Protein AF-A0A383DFW1-F1 (afdb_monomer_lite)

Structure (mmCIF, N/CA/C/O backbone):
data_AF-A0A383DFW1-F1
#
_entry.id   AF-A0A383DFW1-F1
#
loop_
_atom_site.group_PDB
_atom_site.id
_atom_site.type_symbol
_atom_site.label_atom_id
_atom_site.label_alt_id
_atom_site.label_comp_id
_atom_site.label_asym_id
_atom_site.label_entity_id
_atom_site.label_seq_id
_atom_site.pdbx_PDB_ins_code
_atom_site.Cartn_x
_atom_site.Cartn_y
_atom_site.Cartn_z
_atom_site.occupancy
_atom_site.B_iso_or_equiv
_atom_site.auth_seq_id
_atom_site.auth_comp_id
_atom_site.auth_asym_id
_atom_site.auth_atom_id
_atom_site.pdbx_PDB_model_num
ATOM 1 N N . MET A 1 1 ? 13.001 45.064 17.800 1.00 49.44 1 MET A N 1
ATOM 2 C CA . MET A 1 1 ? 13.868 43.874 17.621 1.00 49.44 1 MET A CA 1
ATOM 3 C C . MET A 1 1 ? 13.213 42.557 18.086 1.00 49.44 1 MET A C 1
ATOM 5 O O . MET A 1 1 ? 13.921 41.588 18.295 1.00 49.44 1 MET A O 1
ATOM 9 N N . GLN A 1 2 ? 11.878 42.470 18.219 1.00 49.81 2 GLN A N 1
ATOM 10 C CA . GLN A 1 2 ? 11.172 41.207 18.530 1.00 49.81 2 GLN A CA 1
ATOM 11 C C . GLN A 1 2 ? 10.297 40.682 17.376 1.00 49.81 2 GLN A C 1
ATOM 13 O O . GLN A 1 2 ? 9.786 39.574 17.458 1.00 49.81 2 GLN A O 1
ATOM 18 N N . LEU A 1 3 ? 10.166 41.424 16.270 1.00 45.97 3 LEU A N 1
ATOM 19 C CA . LEU A 1 3 ? 9.259 41.049 15.178 1.00 45.97 3 LEU A CA 1
ATOM 20 C C . LEU A 1 3 ? 9.854 40.054 14.160 1.00 45.97 3 LEU A C 1
ATOM 22 O O . LEU A 1 3 ? 9.130 39.556 13.310 1.00 45.97 3 LEU A O 1
ATOM 26 N N . VAL A 1 4 ? 11.155 39.746 14.236 1.00 47.62 4 VAL A N 1
ATOM 27 C CA . VAL A 1 4 ? 11.844 38.899 13.236 1.00 47.62 4 VAL A CA 1
ATOM 28 C C . VAL A 1 4 ? 11.888 37.420 13.647 1.00 47.62 4 VAL A C 1
ATOM 30 O O . VAL A 1 4 ? 12.010 36.544 12.800 1.00 47.62 4 VAL A O 1
ATOM 33 N N . ILE A 1 5 ? 11.718 37.103 14.934 1.00 46.72 5 ILE A N 1
ATOM 34 C CA . ILE A 1 5 ? 11.879 35.724 15.434 1.00 46.72 5 ILE A CA 1
ATOM 35 C C . ILE A 1 5 ? 10.632 34.855 15.165 1.00 46.72 5 ILE A C 1
ATOM 37 O O . ILE A 1 5 ? 10.719 33.631 15.186 1.00 46.72 5 ILE A O 1
ATOM 41 N N . HIS A 1 6 ? 9.477 35.448 14.839 1.00 40.78 6 HIS A N 1
ATOM 42 C CA . HIS A 1 6 ? 8.238 34.686 14.629 1.00 40.78 6 HIS A CA 1
ATOM 43 C C . HIS A 1 6 ? 8.076 34.093 13.214 1.00 40.78 6 HIS A C 1
ATOM 45 O O . HIS A 1 6 ? 7.210 33.250 13.017 1.00 40.78 6 HIS A O 1
ATOM 51 N N . LEU A 1 7 ? 8.907 34.486 12.239 1.00 44.38 7 LEU A N 1
ATOM 52 C CA . LEU A 1 7 ? 8.765 34.078 10.829 1.00 44.38 7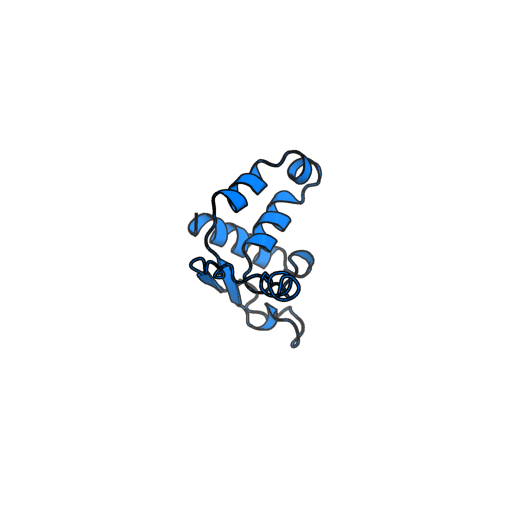 LEU A CA 1
ATOM 53 C C . LEU A 1 7 ? 9.747 32.979 10.375 1.00 44.38 7 LEU A C 1
ATOM 55 O O . LEU A 1 7 ? 9.694 32.562 9.226 1.00 44.38 7 LEU A O 1
ATOM 59 N N . ILE A 1 8 ? 10.614 32.462 11.259 1.00 45.78 8 ILE A N 1
ATOM 60 C CA . ILE A 1 8 ? 11.596 31.400 10.937 1.00 45.78 8 ILE A CA 1
ATOM 61 C C . ILE A 1 8 ? 11.289 30.120 11.735 1.00 45.78 8 ILE A C 1
ATOM 63 O O . ILE A 1 8 ? 12.142 29.546 12.409 1.00 45.78 8 ILE A O 1
ATOM 67 N N . LYS A 1 9 ? 10.027 29.687 11.714 1.00 42.56 9 LYS A N 1
ATOM 68 C CA . LYS A 1 9 ? 9.605 28.360 12.201 1.00 42.56 9 LYS A CA 1
ATOM 69 C C . LYS A 1 9 ? 8.733 27.625 11.179 1.00 42.56 9 LYS A C 1
ATOM 71 O O . LYS A 1 9 ? 7.900 26.806 11.548 1.00 42.56 9 LYS A O 1
ATOM 76 N N . GLU A 1 10 ? 8.944 27.872 9.889 1.00 47.22 10 GLU A N 1
ATOM 77 C CA . GLU A 1 10 ? 8.468 26.945 8.862 1.00 47.22 10 GLU A CA 1
ATOM 78 C C . GLU A 1 10 ? 9.424 25.744 8.779 1.00 47.22 10 GLU A C 1
ATOM 80 O O . GLU A 1 10 ? 10.501 25.800 8.196 1.00 47.22 10 GLU A O 1
ATOM 85 N N . ASN A 1 11 ? 9.029 24.679 9.482 1.00 48.66 11 ASN A N 1
ATOM 86 C CA . ASN A 1 11 ? 9.153 23.271 9.093 1.00 48.66 11 ASN A CA 1
ATOM 87 C C . ASN A 1 11 ? 10.420 22.830 8.334 1.00 48.66 11 ASN A C 1
ATOM 89 O O . ASN A 1 11 ? 10.325 22.307 7.231 1.00 48.66 11 ASN A O 1
ATOM 93 N N . ASN A 1 12 ? 11.588 22.897 8.975 1.00 47.81 12 ASN A N 1
ATOM 94 C CA . ASN A 1 12 ? 12.730 22.052 8.604 1.00 47.81 12 ASN A CA 1
ATOM 95 C C . ASN A 1 12 ? 12.883 20.896 9.604 1.00 47.81 12 ASN A C 1
ATOM 97 O O . ASN A 1 12 ? 13.904 20.759 10.278 1.00 47.81 12 ASN A O 1
ATOM 101 N N . MET A 1 13 ? 11.848 20.058 9.719 1.00 46.69 13 MET A N 1
ATOM 102 C CA . MET A 1 13 ? 12.086 18.672 10.123 1.00 46.69 13 MET A CA 1
ATOM 103 C C . MET A 1 13 ? 12.731 17.983 8.916 1.00 46.69 13 MET A C 1
ATOM 105 O O . MET A 1 13 ? 12.138 18.032 7.839 1.00 46.69 13 MET A O 1
ATOM 109 N N . PRO A 1 14 ? 13.923 17.372 9.038 1.00 49.88 14 PRO A N 1
ATOM 110 C CA . PRO A 1 14 ? 14.445 16.550 7.957 1.00 49.88 14 PRO A CA 1
ATOM 111 C C . PRO A 1 14 ? 13.401 15.474 7.645 1.00 49.88 14 PRO A C 1
ATOM 113 O O . PRO A 1 14 ? 13.025 14.711 8.540 1.00 49.88 14 PRO A O 1
ATOM 116 N N . GLU A 1 15 ? 12.898 15.438 6.406 1.00 58.59 15 GLU A N 1
ATOM 117 C CA . GLU A 1 15 ? 12.062 14.329 5.951 1.00 58.59 15 GLU A CA 1
ATOM 118 C C . GLU A 1 15 ? 12.850 13.050 6.199 1.00 58.59 15 GLU A C 1
ATOM 120 O O . GLU A 1 15 ? 13.893 12.799 5.589 1.00 58.59 15 GLU A O 1
ATOM 125 N N . THR A 1 16 ? 12.388 12.272 7.173 1.00 63.34 16 THR A N 1
ATOM 126 C CA . THR A 1 16 ? 13.011 11.001 7.500 1.00 63.34 16 THR A CA 1
ATOM 127 C C . THR A 1 16 ? 12.704 10.076 6.333 1.00 63.34 16 THR A C 1
ATOM 129 O O . THR A 1 16 ? 11.587 9.578 6.206 1.00 63.34 16 THR A O 1
ATOM 132 N N . LYS A 1 17 ? 13.668 9.921 5.422 1.00 76.06 17 LYS A N 1
ATOM 133 C CA . LYS A 1 17 ? 13.546 9.008 4.288 1.00 76.06 17 LYS A CA 1
ATOM 134 C C . LYS A 1 17 ? 13.672 7.591 4.823 1.00 76.06 17 LYS A C 1
ATOM 136 O O . LYS A 1 17 ? 14.765 7.141 5.157 1.00 76.06 17 LYS A O 1
ATOM 141 N N . PHE A 1 18 ? 12.535 6.924 4.964 1.00 84.44 18 PHE A N 1
ATOM 142 C CA . PHE A 1 18 ? 12.507 5.499 5.251 1.00 84.44 18 PHE A CA 1
ATOM 143 C C . PHE A 1 18 ? 13.060 4.737 4.042 1.00 84.44 18 PHE A C 1
ATOM 145 O O . PHE A 1 18 ? 12.884 5.212 2.917 1.00 84.44 18 PHE A O 1
ATOM 152 N N . PRO A 1 19 ? 13.718 3.583 4.244 1.00 92.06 19 PRO A N 1
ATOM 153 C CA . PRO A 1 19 ? 14.041 2.682 3.147 1.00 92.06 19 PRO A CA 1
ATOM 154 C C . PRO A 1 19 ? 12.788 2.371 2.326 1.00 92.06 19 PRO A C 1
ATOM 156 O O . PRO A 1 19 ? 11.676 2.338 2.869 1.00 92.06 19 PRO A O 1
ATOM 159 N N . THR A 1 20 ? 12.973 2.160 1.028 1.00 95.25 20 THR A N 1
ATOM 160 C CA . THR A 1 20 ? 11.895 1.871 0.085 1.00 95.25 20 THR A CA 1
ATOM 161 C C . THR A 1 20 ? 12.263 0.709 -0.820 1.00 95.25 20 THR A C 1
ATOM 163 O O . THR A 1 20 ? 13.438 0.385 -0.999 1.00 95.25 20 THR A O 1
ATOM 166 N N . GLU A 1 21 ? 11.242 0.077 -1.382 1.00 95.44 21 GLU A N 1
ATOM 167 C CA . GLU A 1 21 ? 11.377 -1.004 -2.342 1.00 95.44 21 GLU A CA 1
ATOM 168 C C . GLU A 1 21 ? 10.376 -0.822 -3.479 1.00 95.44 21 GLU A C 1
ATOM 170 O O . GLU A 1 21 ? 9.228 -0.424 -3.266 1.00 95.44 21 GLU A O 1
ATOM 175 N N . ILE A 1 22 ? 10.826 -1.102 -4.700 1.00 96.75 22 ILE A N 1
ATOM 176 C CA . ILE A 1 22 ? 9.985 -1.063 -5.892 1.00 96.75 22 ILE A CA 1
ATOM 177 C C . ILE A 1 22 ? 9.403 -2.457 -6.087 1.00 96.75 22 ILE A C 1
ATOM 179 O O . ILE A 1 22 ? 10.143 -3.420 -6.269 1.00 96.75 22 ILE A O 1
ATOM 183 N N . ILE A 1 23 ? 8.078 -2.548 -6.060 1.00 97.31 23 ILE A N 1
ATOM 184 C CA . ILE A 1 23 ? 7.342 -3.800 -6.195 1.00 97.31 23 ILE A CA 1
ATOM 185 C C . ILE A 1 23 ? 6.690 -3.852 -7.572 1.00 97.31 23 ILE A C 1
ATOM 187 O O . ILE A 1 23 ? 5.911 -2.965 -7.931 1.00 97.31 23 ILE A O 1
ATOM 191 N N . ASP A 1 24 ? 6.972 -4.914 -8.322 1.00 97.69 24 ASP A N 1
ATOM 192 C CA . ASP A 1 24 ? 6.265 -5.218 -9.564 1.00 97.69 24 ASP A CA 1
ATOM 193 C C . ASP A 1 24 ? 4.849 -5.716 -9.250 1.00 97.69 24 ASP A C 1
ATOM 195 O O . ASP A 1 24 ? 4.661 -6.671 -8.488 1.00 97.69 24 ASP A O 1
ATOM 199 N N . ILE A 1 25 ? 3.836 -5.091 -9.854 1.00 97.88 25 ILE A N 1
ATOM 200 C CA . ILE A 1 25 ? 2.443 -5.522 -9.685 1.00 97.88 25 ILE A CA 1
ATOM 201 C C . ILE A 1 25 ? 2.042 -6.541 -10.771 1.00 97.88 25 ILE A C 1
ATOM 203 O O . ILE A 1 25 ? 2.438 -6.396 -11.931 1.00 97.88 25 ILE A O 1
ATOM 207 N N . PRO A 1 26 ? 1.232 -7.569 -10.442 1.00 98.12 26 PRO A N 1
ATOM 208 C CA . PRO A 1 26 ? 0.828 -8.629 -11.370 1.00 98.12 26 PRO A CA 1
ATOM 209 C C . PRO A 1 26 ? 0.233 -8.155 -12.699 1.00 98.12 26 PRO A C 1
ATOM 211 O O . PRO A 1 26 ? 0.464 -8.783 -13.734 1.00 98.12 26 PRO A O 1
ATOM 214 N N . SER A 1 27 ? -0.528 -7.059 -12.694 1.00 97.81 27 SER A N 1
ATOM 215 C CA . SER A 1 27 ? -1.111 -6.482 -13.911 1.00 97.81 27 SER A CA 1
ATOM 216 C C . SER A 1 27 ? -0.086 -5.915 -14.888 1.00 97.81 27 SER A C 1
ATOM 218 O O . SER A 1 27 ? -0.436 -5.668 -16.043 1.00 97.81 27 SER A O 1
ATOM 220 N N . LYS A 1 28 ? 1.150 -5.662 -14.433 1.00 97.69 28 LYS A N 1
ATOM 221 C CA . LYS A 1 28 ? 2.208 -4.973 -15.187 1.00 97.69 28 LYS A CA 1
ATOM 222 C C . LYS A 1 28 ? 1.776 -3.610 -15.738 1.00 97.69 28 LYS A C 1
ATOM 224 O O . LYS A 1 28 ? 2.338 -3.135 -16.716 1.00 97.69 28 LYS A O 1
ATOM 229 N N . GLY A 1 29 ? 0.749 -3.000 -15.148 1.00 97.56 29 GLY A N 1
ATOM 230 C CA . GLY A 1 29 ? 0.249 -1.697 -15.569 1.00 97.56 29 GLY A CA 1
ATOM 231 C C . GLY A 1 29 ? -0.792 -1.724 -16.696 1.00 97.56 29 GLY A C 1
ATOM 232 O O . GLY A 1 29 ? -1.444 -0.711 -16.937 1.00 97.56 29 GLY A O 1
ATOM 233 N N . TYR A 1 30 ? -1.016 -2.871 -17.353 1.00 97.75 30 TYR A N 1
ATOM 234 C CA . TYR A 1 30 ? -1.786 -2.954 -18.607 1.00 97.75 30 TYR A CA 1
ATOM 235 C C . TYR A 1 30 ? -3.257 -2.545 -18.509 1.00 97.75 30 TYR A C 1
ATOM 237 O O . TYR A 1 30 ? -3.869 -2.191 -19.513 1.00 97.75 30 TYR A O 1
ATOM 245 N N . PHE A 1 31 ? -3.839 -2.625 -17.316 1.00 96.62 31 PHE A N 1
ATOM 246 C CA . PHE A 1 31 ? -5.261 -2.363 -17.095 1.00 96.62 31 PHE A CA 1
ATOM 247 C C . PHE A 1 31 ? -5.531 -0.982 -16.488 1.00 96.62 31 PHE A C 1
ATOM 249 O O . PHE A 1 31 ? -6.673 -0.678 -16.145 1.00 96.62 31 PHE A O 1
ATOM 256 N N . TYR A 1 32 ? -4.502 -0.144 -16.359 1.00 97.06 32 TYR A N 1
ATOM 257 C CA . TYR A 1 32 ? -4.643 1.231 -15.895 1.00 97.06 32 TYR A CA 1
ATOM 258 C C . TYR A 1 32 ? -4.616 2.208 -17.077 1.00 97.06 32 TYR A C 1
ATOM 260 O O . TYR A 1 32 ? -3.955 1.944 -18.081 1.00 97.06 32 TYR A O 1
ATOM 268 N N . PRO A 1 33 ? -5.297 3.365 -16.980 1.00 96.69 33 PRO A N 1
ATOM 269 C CA . PRO A 1 33 ? -5.179 4.418 -17.985 1.00 96.69 33 PRO A CA 1
ATOM 270 C C . PRO A 1 33 ? -3.721 4.848 -18.182 1.00 96.69 33 PRO A C 1
ATOM 272 O O . PRO A 1 33 ? -2.985 4.946 -17.206 1.00 96.69 33 PRO A O 1
ATOM 275 N N . GLU A 1 34 ? -3.328 5.222 -19.400 1.00 94.31 34 GLU A N 1
ATOM 276 C CA . GLU A 1 34 ? -1.940 5.618 -19.723 1.00 94.31 34 GLU A CA 1
ATOM 277 C C . GLU A 1 34 ? -1.404 6.776 -18.867 1.00 94.31 34 GLU A C 1
ATOM 279 O O . GLU A 1 34 ? -0.210 6.888 -18.619 1.00 94.31 34 GLU A O 1
ATOM 284 N N . LYS A 1 35 ? -2.292 7.661 -18.399 1.00 94.44 35 LYS A N 1
ATOM 285 C CA . LYS A 1 35 ? -1.927 8.788 -17.527 1.00 94.44 35 LYS A CA 1
ATOM 286 C C . LYS A 1 35 ? -1.859 8.417 -16.043 1.00 94.44 35 LYS A C 1
ATOM 288 O O . LYS A 1 35 ? -1.513 9.267 -15.225 1.00 94.44 35 LYS A O 1
ATOM 293 N N . SER A 1 36 ? -2.249 7.198 -15.681 1.00 95.75 36 SER A N 1
ATOM 294 C CA . SER A 1 36 ? -2.200 6.717 -14.304 1.00 95.75 36 SER A CA 1
ATOM 295 C C . SER A 1 36 ? -0.757 6.397 -13.911 1.00 95.75 36 SER A C 1
ATOM 297 O O . SER A 1 36 ? -0.065 5.747 -14.697 1.00 95.75 36 SER A O 1
ATOM 299 N N . PRO A 1 37 ? -0.307 6.751 -12.693 1.00 95.62 37 PRO A N 1
ATOM 300 C CA . PRO A 1 37 ? 0.986 6.296 -12.176 1.00 95.62 37 PRO A CA 1
ATOM 301 C C . PRO A 1 37 ? 1.110 4.763 -12.161 1.00 95.62 37 PRO A C 1
ATOM 303 O O . PRO A 1 37 ? 2.198 4.240 -12.350 1.00 95.62 37 PRO A O 1
ATOM 306 N N . LEU A 1 38 ? -0.007 4.038 -12.027 1.00 97.12 38 LEU A N 1
ATOM 307 C CA . LEU A 1 38 ? -0.035 2.571 -12.003 1.0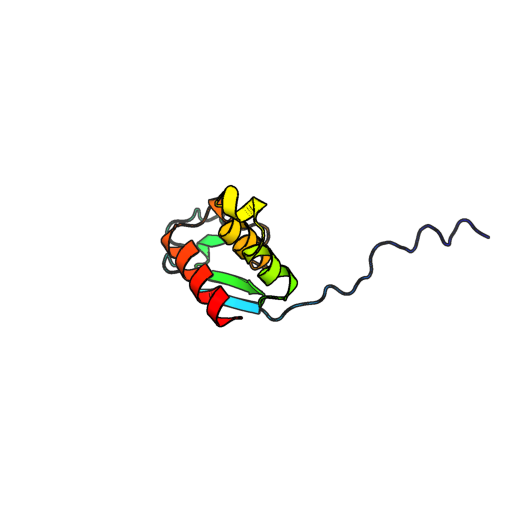0 97.12 38 LEU A CA 1
ATOM 308 C C . LEU A 1 38 ? 0.245 1.922 -13.368 1.00 97.12 38 LEU A C 1
ATOM 310 O O . LEU A 1 38 ? 0.510 0.724 -13.430 1.00 97.12 38 LEU A O 1
ATOM 314 N N . SER A 1 39 ? 0.213 2.693 -14.461 1.00 97.44 39 SER A N 1
ATOM 315 C CA . SER A 1 39 ? 0.533 2.189 -15.804 1.00 97.44 39 SER A CA 1
ATOM 316 C C . SER A 1 39 ? 2.003 1.778 -15.965 1.00 97.44 39 SER A C 1
ATOM 318 O O . SER A 1 39 ? 2.320 1.041 -16.895 1.00 97.44 39 SER A O 1
ATOM 320 N N . SER A 1 40 ? 2.890 2.182 -15.044 1.00 96.88 40 SER A N 1
ATOM 321 C CA . SER A 1 40 ? 4.289 1.731 -15.003 1.00 96.88 40 SER A CA 1
ATOM 322 C C . SER A 1 40 ? 4.435 0.233 -14.721 1.00 96.88 40 SER A C 1
ATOM 324 O O . SER A 1 40 ? 5.480 -0.341 -15.018 1.00 96.88 40 SER A O 1
ATOM 326 N N . GLY A 1 41 ? 3.420 -0.392 -14.111 1.00 97.69 41 GLY A N 1
ATOM 327 C CA . GLY A 1 41 ? 3.503 -1.767 -13.628 1.00 97.69 41 GLY A CA 1
ATOM 328 C C . GLY A 1 41 ? 4.324 -1.941 -12.353 1.00 97.69 41 GLY A C 1
ATOM 329 O O . GLY A 1 41 ? 4.583 -3.078 -11.964 1.00 97.69 41 GLY A O 1
ATOM 330 N N . THR A 1 42 ? 4.682 -0.846 -11.681 1.00 98.00 42 THR A N 1
ATOM 331 C CA . THR A 1 42 ? 5.443 -0.867 -10.429 1.00 98.00 42 THR A CA 1
ATOM 332 C C . THR A 1 42 ? 4.882 0.110 -9.402 1.00 98.00 42 THR A C 1
ATOM 334 O O . THR A 1 42 ? 4.312 1.146 -9.748 1.00 98.00 42 THR A O 1
ATOM 337 N N . VAL A 1 43 ? 5.052 -0.209 -8.120 1.00 97.94 43 VAL A N 1
ATOM 338 C CA . VAL A 1 43 ? 4.692 0.665 -6.995 1.00 97.94 43 VAL A CA 1
ATOM 339 C C . VAL A 1 43 ? 5.834 0.678 -5.990 1.00 97.94 43 VAL A C 1
ATOM 341 O O . VAL A 1 43 ? 6.312 -0.371 -5.571 1.00 97.94 43 VAL A O 1
ATOM 344 N N . GLU A 1 44 ? 6.259 1.871 -5.581 1.00 97.25 44 GLU A N 1
ATOM 345 C CA . GLU A 1 44 ? 7.261 2.036 -4.529 1.00 97.25 44 GLU A CA 1
ATOM 346 C C . GLU A 1 44 ? 6.592 2.046 -3.148 1.00 97.25 44 GLU A C 1
ATOM 348 O O . GLU A 1 44 ? 5.721 2.880 -2.862 1.00 97.25 44 GLU A O 1
ATOM 353 N N . LEU A 1 45 ? 7.013 1.123 -2.284 1.00 96.81 45 LEU A N 1
ATOM 354 C CA . LEU A 1 45 ? 6.578 1.027 -0.895 1.00 96.81 45 LEU A CA 1
ATOM 355 C C . LEU A 1 45 ? 7.727 1.391 0.041 1.00 96.81 45 LEU A C 1
ATOM 357 O O . LEU A 1 45 ? 8.856 0.947 -0.153 1.00 96.81 45 LEU A O 1
ATOM 361 N N . LYS A 1 46 ? 7.441 2.159 1.092 1.00 95.12 46 LYS A N 1
ATOM 362 C CA . LYS A 1 46 ? 8.358 2.299 2.227 1.00 95.12 46 LYS A CA 1
ATOM 363 C C . LYS A 1 46 ? 8.244 1.100 3.160 1.00 95.12 46 LYS A C 1
ATOM 365 O O . LYS A 1 46 ? 7.179 0.495 3.285 1.00 95.12 46 LYS A O 1
ATOM 370 N N . TYR A 1 47 ? 9.324 0.838 3.880 1.00 93.81 47 TYR A N 1
ATOM 371 C CA . TYR A 1 47 ? 9.344 -0.154 4.946 1.00 93.81 47 TYR A CA 1
ATOM 372 C C . TYR A 1 47 ? 8.417 0.279 6.090 1.00 93.81 47 TYR A C 1
ATOM 374 O O . TYR A 1 47 ? 8.237 1.479 6.354 1.00 93.81 47 TYR A O 1
ATOM 382 N N . MET A 1 48 ? 7.793 -0.698 6.750 1.00 93.00 48 MET A N 1
ATOM 383 C CA . MET A 1 48 ? 6.841 -0.419 7.822 1.00 93.00 48 MET A CA 1
ATOM 384 C C . MET A 1 48 ? 7.552 0.150 9.048 1.00 93.00 48 MET A C 1
ATOM 386 O O . MET A 1 48 ? 8.647 -0.258 9.425 1.00 93.00 48 MET A O 1
ATOM 390 N N . THR A 1 49 ? 6.914 1.124 9.683 1.00 92.56 49 THR A N 1
ATOM 391 C CA . THR A 1 49 ? 7.331 1.655 10.981 1.00 92.56 49 THR A CA 1
ATOM 392 C C . THR A 1 49 ? 6.389 1.148 12.067 1.00 92.56 49 THR A C 1
ATOM 394 O O . THR A 1 49 ? 5.264 0.748 11.777 1.00 92.56 49 THR A O 1
ATOM 397 N N . ALA A 1 50 ? 6.785 1.269 13.337 1.00 92.12 50 ALA A N 1
ATOM 398 C CA . ALA A 1 50 ? 5.896 0.963 14.464 1.00 92.12 50 ALA A CA 1
ATOM 399 C C . ALA A 1 50 ? 4.548 1.713 14.384 1.00 92.12 50 ALA A C 1
ATOM 401 O O . ALA A 1 50 ? 3.506 1.169 14.729 1.00 92.12 50 ALA A O 1
ATOM 402 N N . LYS A 1 51 ? 4.549 2.942 13.846 1.00 92.06 51 LYS A N 1
ATOM 403 C CA . LYS A 1 51 ? 3.327 3.729 13.641 1.00 92.06 51 LYS A CA 1
ATOM 404 C C . LYS A 1 51 ? 2.425 3.152 12.543 1.00 92.06 51 LYS A C 1
ATOM 406 O O . LYS A 1 51 ? 1.211 3.328 12.606 1.00 92.06 51 LYS A O 1
ATOM 411 N N . ASP A 1 52 ? 3.000 2.528 11.516 1.00 94.75 52 ASP A N 1
ATOM 412 C CA . ASP A 1 52 ? 2.209 1.859 10.479 1.00 94.75 52 ASP A CA 1
ATOM 413 C C . ASP A 1 52 ? 1.607 0.558 11.025 1.00 94.75 52 ASP A C 1
ATOM 415 O O . ASP A 1 52 ? 0.433 0.296 10.786 1.00 94.75 52 ASP A O 1
ATOM 419 N N . GLU A 1 53 ? 2.361 -0.199 11.826 1.00 93.00 53 GLU A N 1
ATOM 420 C CA . GLU A 1 53 ? 1.874 -1.400 12.524 1.00 93.00 53 GLU A CA 1
ATOM 421 C C . GLU A 1 53 ? 0.709 -1.096 13.481 1.00 93.00 53 GLU A C 1
ATOM 423 O O . GLU A 1 53 ? -0.286 -1.821 13.506 1.00 93.00 53 GLU A O 1
ATOM 428 N N . ASP A 1 54 ? 0.743 0.037 14.192 1.00 95.38 54 ASP A N 1
ATOM 429 C CA . ASP A 1 54 ? -0.366 0.461 15.060 1.00 95.38 54 ASP A CA 1
ATOM 430 C C . ASP A 1 54 ? -1.709 0.566 14.308 1.00 95.38 54 ASP A C 1
ATOM 432 O O . ASP A 1 54 ? -2.771 0.324 14.893 1.00 95.38 54 ASP A O 1
ATOM 436 N N . VAL A 1 55 ? -1.692 0.866 13.000 1.00 96.62 55 VAL A N 1
ATOM 437 C CA . VAL A 1 55 ? -2.902 0.913 12.156 1.00 96.62 55 VAL A CA 1
ATOM 438 C C . VAL A 1 55 ? -3.640 -0.422 12.193 1.00 96.62 55 VAL A C 1
ATOM 440 O O . VAL A 1 55 ? -4.868 -0.423 12.310 1.00 96.62 55 VAL A O 1
ATOM 443 N N . LEU A 1 56 ? -2.914 -1.545 12.161 1.00 95.50 56 LEU A N 1
ATOM 444 C CA . LEU A 1 56 ? -3.476 -2.900 12.144 1.00 95.50 56 LEU A CA 1
ATOM 445 C C . LEU A 1 56 ? -4.238 -3.257 13.424 1.00 95.50 56 LEU A C 1
ATOM 447 O O . LEU A 1 56 ? -5.066 -4.165 13.408 1.00 95.50 56 LEU A O 1
ATOM 451 N N . THR A 1 57 ? -4.015 -2.52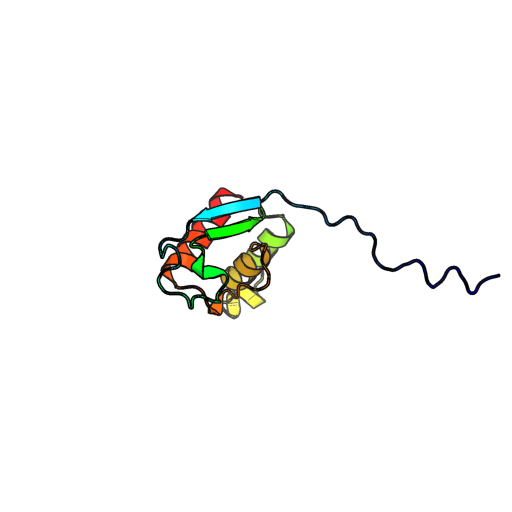3 14.514 1.00 96.75 57 THR A N 1
ATOM 452 C CA . THR A 1 57 ? -4.702 -2.727 15.801 1.00 96.75 57 THR A CA 1
ATOM 453 C C . THR A 1 57 ? -5.885 -1.775 16.017 1.00 96.75 57 THR A C 1
ATOM 455 O O . THR A 1 57 ? -6.622 -1.889 17.003 1.00 96.75 57 THR A O 1
ATOM 458 N N . SER A 1 58 ? -6.113 -0.839 15.088 1.00 98.00 58 SER A N 1
ATOM 459 C CA . SER A 1 58 ? -7.147 0.187 15.216 1.00 98.00 58 SER A CA 1
ATOM 460 C C . SER A 1 58 ? -8.559 -0.393 15.115 1.00 98.00 58 SER A C 1
ATOM 462 O O . SER A 1 58 ? -9.079 -0.639 14.025 1.0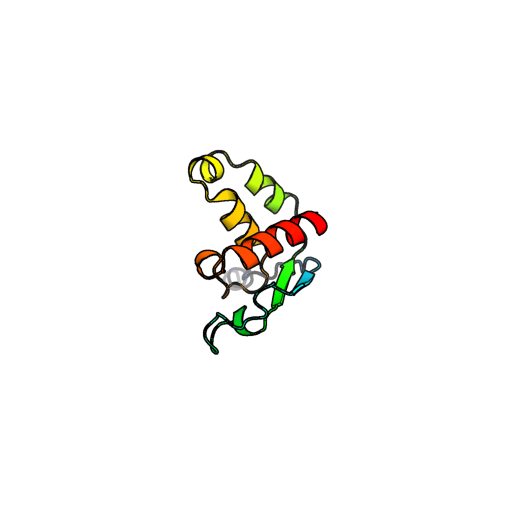0 98.00 58 SER A O 1
ATOM 464 N N . GLN A 1 59 ? -9.237 -0.511 16.259 1.00 98.06 59 GLN A N 1
ATOM 465 C CA . GLN A 1 59 ? -10.610 -1.031 16.347 1.00 98.06 59 GLN A CA 1
ATOM 466 C C . GLN A 1 59 ? -11.598 -0.281 15.438 1.00 98.06 59 GLN A C 1
ATOM 468 O O . GLN A 1 59 ? -12.459 -0.891 14.811 1.00 98.06 59 GLN A O 1
ATOM 473 N N . ASN A 1 60 ? -11.446 1.040 15.306 1.00 98.12 60 ASN A N 1
ATOM 474 C CA . ASN A 1 60 ? -12.288 1.867 14.436 1.00 98.12 60 ASN A CA 1
ATOM 475 C C . ASN A 1 60 ? -12.097 1.532 12.947 1.00 98.12 60 ASN A C 1
ATOM 477 O O . ASN A 1 60 ? -13.073 1.462 12.202 1.00 98.12 60 ASN A O 1
ATOM 481 N N . LEU A 1 61 ? -10.853 1.330 12.497 1.00 98.19 61 LEU A N 1
ATOM 482 C CA . LEU A 1 61 ? -10.569 1.002 11.095 1.00 98.19 61 LEU A CA 1
ATOM 483 C C . LEU A 1 61 ? -10.954 -0.439 10.762 1.00 98.19 61 LEU A C 1
ATOM 485 O O . LEU A 1 61 ? -11.466 -0.690 9.670 1.00 98.19 61 LEU A O 1
ATOM 489 N N . ILE A 1 62 ? -10.761 -1.358 11.712 1.00 98.19 62 ILE A N 1
ATOM 490 C CA . ILE A 1 62 ? -11.195 -2.755 11.609 1.00 98.19 62 ILE A CA 1
ATOM 491 C C . ILE A 1 62 ? -12.718 -2.820 11.480 1.00 98.19 62 ILE A C 1
ATOM 493 O O . ILE A 1 62 ? -13.217 -3.418 10.531 1.00 98.19 62 ILE A O 1
ATOM 497 N N . ALA A 1 63 ? -13.461 -2.142 12.362 1.00 98.19 63 ALA A N 1
ATOM 498 C CA . ALA A 1 63 ? -14.925 -2.110 12.313 1.00 98.19 63 ALA A CA 1
ATOM 499 C C . ALA A 1 63 ? -15.469 -1.521 10.998 1.00 98.19 63 ALA A C 1
ATOM 501 O O . ALA A 1 63 ? -16.544 -1.902 10.545 1.00 98.19 63 ALA A O 1
ATOM 502 N N . LYS A 1 64 ? -14.718 -0.609 10.367 1.00 98.06 64 LYS A N 1
ATOM 503 C CA . LYS A 1 64 ? -15.041 -0.031 9.054 1.00 98.06 64 LYS A CA 1
ATOM 504 C C . LYS A 1 64 ? -14.588 -0.882 7.865 1.00 98.06 64 LYS A C 1
ATOM 506 O O . LYS A 1 64 ? -14.957 -0.563 6.741 1.00 98.06 64 LYS A O 1
ATOM 511 N N . GLY A 1 65 ? -13.775 -1.916 8.083 1.00 97.50 65 GLY A N 1
ATOM 512 C CA . GLY A 1 65 ? -13.228 -2.756 7.015 1.00 97.50 65 GLY A CA 1
ATOM 513 C C . GLY A 1 65 ? -12.188 -2.065 6.125 1.00 97.50 65 GLY A C 1
ATOM 514 O O . GLY A 1 65 ? -11.960 -2.519 5.011 1.00 97.50 65 GLY A O 1
ATOM 515 N N . ILE A 1 66 ? -11.556 -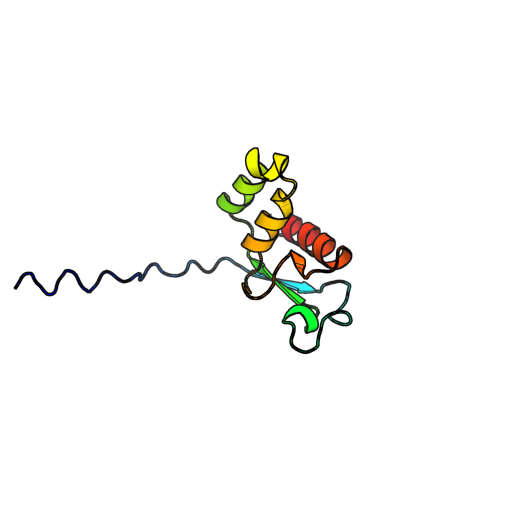0.980 6.590 1.00 97.75 66 ILE A N 1
ATOM 516 C CA . ILE A 1 66 ? -10.604 -0.172 5.793 1.00 97.75 66 ILE A CA 1
ATOM 517 C C . ILE A 1 66 ? -9.164 -0.229 6.318 1.00 97.75 66 ILE A C 1
ATOM 519 O O . ILE A 1 66 ? -8.307 0.522 5.862 1.00 97.75 66 ILE A O 1
ATOM 523 N N . VAL A 1 67 ? -8.883 -1.089 7.298 1.00 97.81 67 VAL A N 1
ATOM 524 C CA . VAL A 1 67 ? -7.581 -1.141 7.984 1.00 97.81 67 VAL A CA 1
ATOM 525 C C . VAL A 1 67 ? -6.409 -1.406 7.031 1.00 97.81 67 VAL A C 1
ATOM 527 O O . VAL A 1 67 ? -5.408 -0.695 7.082 1.00 97.81 67 VAL A O 1
ATOM 530 N N . LEU A 1 68 ? -6.559 -2.361 6.109 1.00 97.06 68 LEU A N 1
ATOM 531 C CA . LEU A 1 68 ? -5.523 -2.699 5.128 1.00 97.06 68 LEU A CA 1
ATOM 532 C C . LEU A 1 68 ? -5.345 -1.600 4.077 1.00 97.06 68 LEU A C 1
ATOM 534 O O . LEU A 1 68 ? -4.239 -1.377 3.596 1.00 97.06 68 LEU A O 1
ATOM 538 N N . ASP A 1 69 ? -6.417 -0.881 3.755 1.00 97.31 69 ASP A N 1
ATOM 539 C CA . ASP A 1 69 ? -6.388 0.203 2.774 1.00 97.31 69 ASP A CA 1
ATOM 540 C C . ASP A 1 69 ? -5.645 1.408 3.337 1.00 97.31 69 ASP A C 1
ATOM 542 O O . ASP A 1 69 ? -4.822 2.012 2.653 1.00 97.31 69 ASP A O 1
ATOM 546 N N . VAL A 1 70 ? -5.892 1.722 4.610 1.00 97.31 70 VAL A N 1
ATOM 547 C CA . VAL A 1 70 ? -5.157 2.768 5.323 1.00 97.31 70 VAL A CA 1
ATOM 548 C C . VAL A 1 70 ? -3.689 2.384 5.481 1.00 97.31 70 VAL A C 1
ATOM 550 O O . VAL A 1 70 ? -2.829 3.224 5.222 1.00 97.31 70 VAL A O 1
ATOM 553 N N . LEU A 1 71 ? -3.388 1.130 5.845 1.00 97.19 71 LEU A N 1
ATOM 554 C CA . LEU A 1 71 ? -2.005 0.652 5.909 1.00 97.19 71 LEU A CA 1
ATOM 555 C C . LEU A 1 71 ? -1.314 0.841 4.556 1.00 97.19 71 LEU A C 1
ATOM 557 O O . LEU A 1 71 ? -0.295 1.518 4.473 1.00 97.19 71 LEU A O 1
ATOM 561 N N . LEU A 1 72 ? -1.895 0.311 3.479 1.00 97.19 72 LEU A N 1
ATOM 562 C CA . LEU A 1 72 ? -1.278 0.365 2.159 1.00 97.19 72 LEU A CA 1
ATOM 563 C C . LEU A 1 72 ? -1.092 1.810 1.665 1.00 97.19 72 LEU A C 1
ATOM 565 O O . LEU A 1 72 ? -0.040 2.146 1.125 1.00 97.19 72 LEU A O 1
ATOM 569 N N . ALA A 1 73 ? -2.060 2.697 1.916 1.00 97.12 73 ALA A N 1
ATOM 570 C CA . ALA A 1 73 ? -1.942 4.124 1.606 1.00 97.12 73 ALA A CA 1
ATOM 571 C C . ALA A 1 73 ? -0.803 4.818 2.375 1.00 97.12 73 ALA A C 1
ATOM 573 O O . ALA A 1 73 ? -0.147 5.726 1.846 1.00 97.12 73 ALA A O 1
ATOM 574 N N . ASN A 1 74 ? -0.542 4.399 3.615 1.00 96.06 74 ASN A N 1
ATOM 575 C CA . ASN A 1 74 ? 0.587 4.908 4.387 1.00 96.06 74 ASN A CA 1
ATOM 576 C C . ASN A 1 74 ? 1.919 4.449 3.790 1.00 96.06 74 ASN A C 1
ATOM 578 O O . ASN A 1 74 ? 2.835 5.270 3.689 1.00 96.06 74 ASN A O 1
ATOM 582 N N . LEU A 1 75 ? 2.002 3.186 3.358 1.00 96.25 75 LEU A N 1
ATOM 583 C CA . LEU A 1 75 ? 3.225 2.577 2.830 1.00 96.25 75 LEU A CA 1
ATOM 584 C C . LEU A 1 75 ? 3.593 3.035 1.414 1.00 96.25 75 LEU A C 1
ATOM 586 O O . LEU A 1 75 ? 4.777 3.134 1.112 1.00 96.25 75 LEU A O 1
ATOM 590 N N . MET A 1 76 ? 2.627 3.359 0.553 1.00 96.31 76 MET A N 1
ATOM 591 C CA . MET A 1 76 ? 2.933 3.865 -0.793 1.00 96.31 76 MET A CA 1
ATOM 592 C C . MET A 1 76 ? 3.663 5.208 -0.734 1.00 96.31 76 MET A C 1
ATOM 594 O O . MET A 1 76 ? 3.190 6.148 -0.090 1.00 96.31 76 MET A O 1
ATOM 598 N N . VAL A 1 77 ? 4.797 5.320 -1.424 1.00 96.00 77 VAL A N 1
ATOM 599 C CA . VAL A 1 77 ? 5.583 6.564 -1.476 1.00 96.00 77 VAL A CA 1
ATOM 600 C C . VAL A 1 77 ? 4.882 7.610 -2.345 1.00 96.00 77 VAL A C 1
ATOM 602 O O . VAL A 1 77 ? 4.702 8.750 -1.913 1.00 96.00 77 VAL A O 1
ATOM 605 N N . ASP A 1 78 ? 4.406 7.219 -3.532 1.00 95.81 78 ASP A N 1
ATOM 606 C CA . ASP A 1 78 ? 3.649 8.112 -4.412 1.00 95.81 78 ASP A CA 1
ATOM 607 C C . ASP A 1 78 ? 2.209 8.308 -3.911 1.00 95.81 78 ASP A C 1
ATOM 609 O O . ASP A 1 78 ? 1.327 7.467 -4.094 1.00 95.81 78 ASP A O 1
ATOM 613 N N . LYS A 1 79 ? 1.950 9.475 -3.316 1.00 93.88 79 LYS A N 1
ATOM 614 C CA . LYS A 1 79 ? 0.629 9.855 -2.792 1.00 93.88 79 LYS A CA 1
ATOM 615 C C . LYS A 1 79 ? -0.406 10.189 -3.875 1.00 93.88 79 LYS A C 1
ATOM 617 O O . LYS A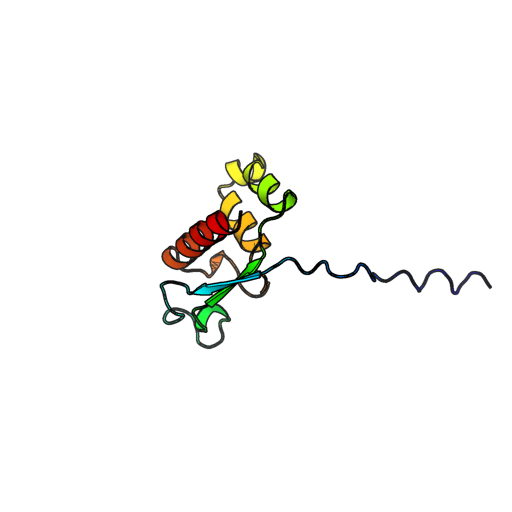 1 79 ? -1.557 10.465 -3.536 1.00 93.88 79 LYS A O 1
ATOM 622 N N . LYS A 1 80 ? -0.040 10.164 -5.163 1.00 94.94 80 LYS A N 1
ATOM 623 C CA . LYS A 1 80 ? -1.001 10.245 -6.280 1.00 94.94 80 LYS A CA 1
ATOM 624 C C . LYS A 1 80 ? -1.734 8.925 -6.503 1.00 94.94 80 LYS A C 1
ATOM 626 O O . LYS A 1 80 ? -2.824 8.943 -7.072 1.00 94.94 80 LYS A O 1
ATOM 631 N N . ILE A 1 81 ? -1.162 7.806 -6.060 1.00 96.12 81 ILE A N 1
ATOM 632 C CA . ILE A 1 81 ? -1.792 6.490 -6.147 1.00 96.12 81 ILE A CA 1
ATOM 633 C C . ILE A 1 81 ? -2.843 6.373 -5.041 1.00 96.12 81 ILE A C 1
ATOM 635 O O . ILE A 1 81 ? -2.532 6.465 -3.852 1.00 96.12 81 ILE A O 1
ATOM 639 N N . LYS A 1 82 ? -4.101 6.135 -5.422 1.00 96.38 82 LYS A N 1
ATOM 640 C CA . LYS A 1 82 ? -5.172 5.820 -4.471 1.00 96.38 82 LYS A CA 1
ATOM 641 C C . LYS A 1 82 ? -5.376 4.315 -4.410 1.00 96.38 82 LYS A C 1
ATOM 643 O O . LYS A 1 82 ? -5.487 3.657 -5.438 1.00 96.38 82 LYS A O 1
ATOM 648 N N . VAL A 1 83 ? -5.522 3.777 -3.199 1.00 96.81 83 VAL A N 1
ATOM 649 C CA . VAL A 1 83 ? -5.781 2.339 -2.999 1.00 96.81 83 VAL A CA 1
ATOM 650 C C . VAL A 1 83 ? -7.081 1.886 -3.675 1.00 96.81 83 VAL A C 1
ATOM 652 O O . VAL A 1 83 ? -7.168 0.749 -4.124 1.00 96.81 83 VAL A O 1
ATOM 655 N N . SER A 1 84 ? -8.070 2.778 -3.790 1.00 95.94 84 SER A N 1
ATOM 656 C CA . SER A 1 84 ? -9.334 2.521 -4.494 1.00 95.94 84 SER A CA 1
ATOM 657 C C . SER A 1 84 ? -9.169 2.254 -5.986 1.00 95.94 84 SER A C 1
ATOM 659 O O . SER A 1 84 ? -10.056 1.658 -6.590 1.00 95.94 84 SER A O 1
ATOM 661 N N . ASP A 1 85 ? -8.069 2.721 -6.574 1.00 96.12 85 ASP A N 1
ATOM 662 C CA . ASP A 1 85 ? -7.837 2.636 -8.011 1.00 96.12 85 ASP A CA 1
ATOM 663 C C . ASP A 1 85 ? -7.128 1.323 -8.374 1.00 96.12 85 ASP A C 1
ATOM 665 O O . ASP A 1 85 ? -7.110 0.953 -9.543 1.00 96.12 85 ASP A O 1
ATOM 669 N N . LEU A 1 86 ? -6.570 0.606 -7.387 1.00 97.62 86 LEU A N 1
ATOM 670 C CA . LEU A 1 86 ? -5.868 -0.661 -7.581 1.00 97.62 86 LEU A CA 1
ATOM 671 C C . LEU A 1 86 ? -6.830 -1.791 -7.951 1.00 97.62 86 LEU A C 1
ATOM 673 O O . LEU A 1 86 ? -7.858 -2.012 -7.303 1.00 97.62 86 LEU A O 1
ATOM 677 N N . LEU A 1 87 ? -6.415 -2.607 -8.918 1.00 97.88 87 LEU A N 1
ATOM 678 C CA . LEU A 1 87 ? -7.014 -3.918 -9.118 1.00 97.88 87 LEU A CA 1
ATOM 679 C C . LEU A 1 87 ? -6.826 -4.780 -7.869 1.00 97.88 87 LEU A C 1
ATOM 681 O O . LEU A 1 87 ? -5.775 -4.755 -7.230 1.00 97.88 87 LEU A O 1
ATOM 685 N N . ILE A 1 88 ? -7.819 -5.614 -7.557 1.00 97.00 88 ILE A N 1
ATOM 686 C CA . ILE A 1 88 ? -7.780 -6.462 -6.357 1.00 97.00 88 ILE A CA 1
ATOM 687 C C . ILE A 1 88 ? -6.552 -7.387 -6.322 1.00 97.00 88 ILE A C 1
ATOM 689 O O . ILE A 1 88 ? -5.970 -7.595 -5.261 1.00 97.00 88 ILE A O 1
ATOM 693 N N . GLY A 1 89 ? -6.117 -7.898 -7.481 1.00 97.75 89 GLY A N 1
ATOM 694 C CA . GLY A 1 89 ? -4.916 -8.730 -7.592 1.00 97.75 89 GLY A CA 1
ATOM 695 C C . GLY A 1 89 ? -3.632 -7.969 -7.252 1.00 97.75 89 GLY A C 1
ATOM 696 O O . GLY A 1 89 ? -2.804 -8.476 -6.500 1.00 97.75 89 GLY A O 1
ATOM 697 N N . ASP A 1 90 ? -3.508 -6.732 -7.732 1.00 98.25 90 ASP A N 1
ATOM 698 C CA . ASP A 1 90 ? -2.350 -5.878 -7.456 1.00 98.25 90 ASP A CA 1
ATOM 699 C C . ASP A 1 90 ? -2.339 -5.411 -6.002 1.00 98.25 90 ASP A C 1
ATOM 701 O O . ASP A 1 90 ? -1.312 -5.483 -5.333 1.00 98.25 90 ASP A O 1
ATOM 705 N N . LYS A 1 91 ? -3.503 -5.022 -5.472 1.00 97.75 91 LYS A N 1
ATOM 706 C CA . LYS A 1 91 ? -3.672 -4.671 -4.058 1.00 97.75 91 LYS A CA 1
ATOM 707 C C . LYS A 1 91 ? -3.237 -5.815 -3.141 1.00 97.75 91 LYS A C 1
ATOM 709 O O . LYS A 1 91 ? -2.500 -5.586 -2.187 1.00 97.75 91 LYS A O 1
ATOM 714 N N . ASN A 1 92 ? -3.647 -7.046 -3.445 1.00 97.00 92 ASN A N 1
ATOM 715 C CA . ASN A 1 92 ? -3.240 -8.221 -2.676 1.00 97.00 92 ASN A CA 1
ATOM 716 C C . ASN A 1 92 ? -1.733 -8.483 -2.785 1.00 97.00 92 ASN A C 1
ATOM 718 O O . ASN A 1 92 ? -1.103 -8.770 -1.772 1.00 97.00 92 ASN A O 1
ATOM 722 N N . ALA A 1 93 ? -1.145 -8.349 -3.977 1.00 97.06 93 ALA A N 1
ATOM 723 C CA . ALA A 1 93 ? 0.298 -8.499 -4.160 1.00 97.06 93 ALA A CA 1
ATOM 724 C C . ALA A 1 93 ? 1.087 -7.477 -3.329 1.00 97.06 93 ALA A C 1
ATOM 726 O O . ALA A 1 93 ? 2.038 -7.851 -2.646 1.00 97.06 93 ALA A O 1
ATOM 727 N N . LEU A 1 94 ? 0.644 -6.217 -3.302 1.00 97.50 94 LEU A N 1
ATOM 728 C CA . LEU A 1 94 ? 1.269 -5.176 -2.486 1.00 97.50 94 LEU A CA 1
ATOM 729 C C . LEU A 1 94 ? 1.124 -5.432 -0.982 1.00 97.50 94 LEU A C 1
ATOM 731 O O . LEU A 1 94 ? 2.058 -5.164 -0.235 1.00 97.50 94 LEU A O 1
ATOM 735 N N . LEU A 1 95 ? -0.002 -5.988 -0.522 1.00 96.00 95 LEU A N 1
ATOM 736 C CA . LEU A 1 95 ? -0.164 -6.394 0.881 1.00 96.00 95 LEU A CA 1
ATOM 737 C C . LEU A 1 95 ? 0.784 -7.540 1.264 1.00 96.00 95 LEU A C 1
ATOM 739 O O . LEU A 1 95 ? 1.333 -7.544 2.365 1.00 96.00 95 LEU A O 1
ATOM 743 N N . ILE A 1 96 ? 1.004 -8.499 0.359 1.00 95.62 96 ILE A N 1
ATOM 744 C CA . ILE A 1 96 ? 1.994 -9.564 0.568 1.00 95.62 96 ILE A CA 1
ATOM 745 C C . ILE A 1 96 ? 3.410 -8.987 0.583 1.00 95.62 96 ILE A C 1
ATOM 747 O O . ILE A 1 96 ? 4.183 -9.342 1.469 1.00 95.62 96 ILE A O 1
ATOM 751 N N . ALA A 1 97 ? 3.734 -8.076 -0.336 1.00 95.12 97 ALA A N 1
ATOM 752 C CA . ALA A 1 97 ? 5.024 -7.396 -0.356 1.00 95.12 97 ALA A CA 1
ATOM 753 C C . ALA A 1 97 ? 5.264 -6.624 0.948 1.00 95.12 97 ALA A C 1
ATOM 755 O O . ALA A 1 97 ? 6.289 -6.823 1.588 1.00 95.12 97 ALA A O 1
ATOM 756 N N . ALA A 1 98 ? 4.282 -5.846 1.413 1.00 93.81 98 ALA A N 1
ATOM 757 C CA . ALA A 1 98 ? 4.362 -5.103 2.670 1.00 93.81 98 ALA A CA 1
ATOM 758 C C . ALA A 1 98 ? 4.693 -5.994 3.880 1.00 93.81 98 ALA A C 1
ATOM 760 O O . ALA A 1 98 ? 5.455 -5.578 4.744 1.00 93.81 98 ALA A O 1
ATOM 761 N N . ARG A 1 99 ? 4.188 -7.236 3.921 1.00 89.31 99 ARG A N 1
ATOM 762 C CA . ARG A 1 99 ? 4.520 -8.207 4.979 1.00 89.31 99 ARG A CA 1
ATOM 763 C C . ARG A 1 99 ? 5.989 -8.640 4.963 1.00 89.31 99 ARG A C 1
ATOM 765 O O . ARG A 1 99 ? 6.520 -8.978 6.013 1.00 89.31 99 ARG A O 1
ATOM 772 N N . VAL A 1 100 ? 6.623 -8.698 3.794 1.00 83.56 100 VAL A N 1
ATOM 773 C CA . VAL A 1 100 ? 8.042 -9.079 3.665 1.00 83.56 100 VAL A CA 1
ATOM 774 C C . VAL A 1 100 ? 8.959 -7.941 4.123 1.00 83.56 100 VAL A C 1
ATOM 776 O O . VAL A 1 100 ? 10.054 -8.204 4.604 1.00 83.56 100 VAL A O 1
ATOM 779 N N . LEU A 1 101 ? 8.492 -6.694 4.018 1.00 74.69 101 LEU A N 1
ATOM 780 C CA . LEU A 1 101 ? 9.208 -5.484 4.438 1.00 74.69 101 LEU A CA 1
ATOM 781 C C . LEU A 1 101 ? 9.084 -5.182 5.949 1.00 74.69 101 LEU A C 1
ATOM 783 O O . LEU A 1 101 ? 9.522 -4.112 6.380 1.00 74.69 101 LEU A O 1
ATOM 787 N N . ALA A 1 102 ? 8.434 -6.073 6.711 1.00 63.53 102 ALA A N 1
ATOM 788 C CA . ALA A 1 102 ? 8.156 -5.962 8.147 1.00 63.53 102 ALA A CA 1
ATOM 789 C C . ALA A 1 102 ? 9.343 -6.391 9.020 1.00 63.53 102 ALA A C 1
ATOM 791 O O . ALA A 1 102 ? 9.937 -7.455 8.723 1.00 63.53 102 ALA A O 1
#

pLDDT: mean 87.85, std 17.8, range [40.78, 98.25]

Organism: NCBI:txid408172

Foldseek 3Di:
DPPPPVPPPPDPPPPPDADKDKDQFPVCLVPPPPPQPCNNRIFIFGQDDPVLVVLCVDPVCVVVVCSLQVSLCVGTPPNSDHLVRDDPRRSVSSSVVNVVSD

Sequence (102 aa):
MQLVIHLIKENNMPETKFPTEIIDIPSKGYFYPEKSPLSSGTVELKYMTAKDEDVLTSQNLIAKGIVLDVLLANLMVDKKIKVSDLLIGDKNALLIAARVLA

Radius of gyration: 17.46 Å; chains: 1; bounding box: 30×53×38 Å

Secondary structure (DSSP, 8-state):
--SSGGGS-S---------EEEEE-TTTTTTS-TTSGGGGSEEEEEPP-HHHHHHHT-HHHHHTT-HHHHHHHHHBS-TT--GGGS-HHHHHHHHHHHHHT-